Protein AF-A0A645EK96-F1 (afdb_monomer)

Organism: NCBI:txid1076179

Foldseek 3Di:
DVVLVVLLVQLQDLPDAEEDEDLPCCCVPDPVNVVSLVVSCVNSVNSYHYDDNVDDDDLVNQLVDQEAEEEPVRVVVVVVDPRPNPVRHHHYHYDYDPPD

Mean predicted aligned error: 4.08 Å

Nearest PDB structures (foldseek):
  3dtv-assembly5_A  TM=3.647E-01  e=7.046E-01  Bordetella bronchiseptica
  3ixm-assembly1_A  TM=3.605E-01  e=9.831E-01  Bordetella bronchiseptica
  3qi7-assembly2_B  TM=4.888E-01  e=7.754E+00  Clostridioides difficile 630
  3nbm-assembly1_A  TM=4.227E-01  e=9.469E+00  Streptococcus pneumoniae TIGR4

Sequence (100 aa):
MHIFTFIYQTALKENVEIMVWDAVGIIQSGHKMKKLYQFIVKKSDGRVHLWDNNKKIEKEFIRTQDLLITGIDGWSRLVDTPLTWKDSLPSTLIIKDSSN

Solvent-accessible surface area (backbone atoms only — not comparable to full-atom values): 6163 Å² total; per-residue (Å²): 115,68,69,56,53,53,51,48,62,53,41,67,40,91,92,47,76,43,79,43,78,60,94,83,43,57,47,82,73,32,74,71,42,37,52,53,50,55,51,48,22,64,69,28,78,60,38,48,44,71,59,60,83,92,53,82,89,50,48,71,60,43,61,74,43,77,65,45,80,42,41,50,72,55,45,56,53,53,74,70,44,96,59,96,35,66,96,41,61,41,54,70,49,74,44,70,79,86,81,124

pLDDT: mean 89.94, std 7.92, range [41.5, 96.38]

Secondary structure (DSSP, 8-state):
-HHHHHHHHHHTSTT--EEE--TT-HHHH-HHHHHHHHHHHHHTTT-EEE--TTSPPPHHHHHT-SEEEEEHHHHHHHHHS--TTGGG--EEEEE-----

Radius of gyration: 13.71 Å; Cα contacts (8 Å, |Δi|>4): 97; chains: 1; bounding box: 29×33×34 Å

Structure (mmCIF, N/CA/C/O backbone):
data_AF-A0A645EK96-F1
#
_entry.id   AF-A0A645EK96-F1
#
loop_
_atom_site.group_PDB
_atom_site.id
_atom_site.type_symbol
_atom_site.label_atom_id
_atom_site.label_alt_id
_atom_site.label_comp_id
_atom_site.label_asym_id
_atom_site.label_entity_id
_atom_site.label_seq_id
_atom_site.pdbx_PDB_ins_code
_atom_site.Cartn_x
_atom_site.Cartn_y
_atom_site.Cartn_z
_atom_site.occupancy
_atom_site.B_iso_or_equiv
_atom_site.auth_seq_id
_atom_site.auth_comp_id
_atom_site.auth_asym_id
_atom_site.auth_atom_id
_atom_site.pdbx_PDB_model_num
ATOM 1 N N . MET A 1 1 ? -2.730 12.302 -6.528 1.00 59.25 1 MET A N 1
ATOM 2 C CA . MET A 1 1 ? -3.720 12.740 -5.511 1.00 59.25 1 MET A CA 1
ATOM 3 C C . MET A 1 1 ? -4.944 11.820 -5.476 1.00 59.25 1 MET A C 1
ATOM 5 O O . MET A 1 1 ? -5.384 11.475 -4.391 1.00 59.25 1 MET A O 1
ATOM 9 N N . HIS A 1 2 ? -5.434 11.348 -6.627 1.00 73.12 2 HIS A N 1
ATOM 10 C CA . HIS A 1 2 ? -6.640 10.514 -6.736 1.00 73.12 2 HIS A CA 1
ATOM 11 C C . HIS A 1 2 ? -6.573 9.172 -5.992 1.00 73.12 2 HIS A C 1
ATOM 13 O O . HIS A 1 2 ? -7.529 8.823 -5.309 1.00 73.12 2 HIS A O 1
ATOM 19 N N . ILE A 1 3 ? -5.437 8.463 -6.011 1.00 80.88 3 ILE A N 1
ATOM 20 C CA . ILE A 1 3 ? -5.296 7.208 -5.248 1.00 80.88 3 ILE A CA 1
ATOM 21 C C . ILE A 1 3 ? -5.489 7.409 -3.735 1.00 80.88 3 ILE A C 1
ATOM 23 O O . ILE A 1 3 ? -6.062 6.555 -3.071 1.00 80.88 3 ILE A O 1
ATOM 27 N N . PHE A 1 4 ? -5.107 8.572 -3.190 1.00 81.19 4 PHE A N 1
ATOM 28 C CA . PHE A 1 4 ? -5.337 8.896 -1.778 1.00 81.19 4 PHE A CA 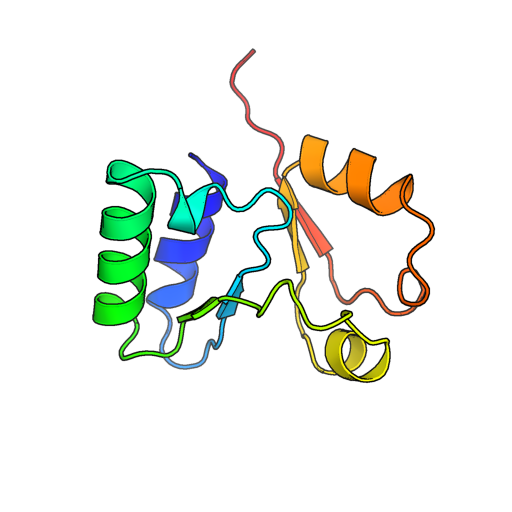1
ATOM 29 C C . PHE A 1 4 ? -6.814 9.121 -1.460 1.00 81.19 4 PHE A C 1
ATOM 31 O O . PHE A 1 4 ? -7.233 8.836 -0.342 1.00 81.19 4 PHE A O 1
ATOM 38 N N . THR A 1 5 ? -7.614 9.580 -2.425 1.00 84.50 5 THR A N 1
ATOM 39 C CA . THR A 1 5 ? -9.072 9.641 -2.267 1.00 84.50 5 THR A CA 1
ATOM 40 C C . THR A 1 5 ? -9.651 8.237 -2.127 1.00 84.50 5 THR A C 1
ATOM 42 O O . THR A 1 5 ? -10.461 8.013 -1.233 1.00 84.50 5 THR A O 1
ATOM 45 N N . PHE A 1 6 ? -9.198 7.279 -2.941 1.00 85.81 6 PHE A N 1
ATOM 46 C CA . PHE A 1 6 ? -9.605 5.877 -2.802 1.00 85.81 6 PHE A CA 1
ATOM 47 C C . PHE A 1 6 ? -9.157 5.292 -1.464 1.00 85.81 6 PHE A C 1
ATOM 49 O O . PHE A 1 6 ? -9.987 4.745 -0.749 1.00 85.81 6 PHE A O 1
ATOM 56 N N . ILE A 1 7 ? -7.891 5.487 -1.077 1.00 86.25 7 ILE A N 1
ATOM 57 C CA . ILE A 1 7 ? -7.383 5.051 0.234 1.00 86.25 7 ILE A CA 1
ATOM 58 C C . ILE A 1 7 ? -8.249 5.623 1.360 1.00 86.25 7 ILE A C 1
ATOM 60 O O . ILE A 1 7 ? -8.662 4.881 2.244 1.00 86.25 7 ILE A O 1
ATOM 64 N N . TYR A 1 8 ? -8.572 6.918 1.314 1.00 90.38 8 TYR A N 1
ATOM 65 C CA . TYR A 1 8 ? -9.407 7.556 2.327 1.00 90.38 8 TYR A CA 1
ATOM 66 C C . TYR A 1 8 ? -10.815 6.953 2.388 1.00 90.38 8 TYR A C 1
ATOM 68 O O . TYR A 1 8 ? -11.261 6.585 3.468 1.00 90.38 8 TYR A O 1
ATOM 76 N N . GLN A 1 9 ? -11.501 6.812 1.251 1.00 90.44 9 GLN A N 1
ATOM 77 C CA . GLN A 1 9 ? -12.854 6.242 1.210 1.00 90.44 9 GLN A CA 1
ATOM 78 C C . GLN A 1 9 ? -12.881 4.785 1.688 1.00 90.44 9 GLN A C 1
ATOM 80 O O . GLN A 1 9 ? -13.787 4.388 2.422 1.00 90.44 9 GLN A O 1
ATOM 85 N N . THR A 1 10 ? -11.868 4.001 1.316 1.00 89.88 10 THR A N 1
ATOM 86 C CA . THR A 1 10 ? -11.709 2.613 1.759 1.00 89.88 10 THR A CA 1
ATOM 87 C C . THR A 1 10 ? -11.425 2.537 3.261 1.00 89.88 10 THR A C 1
ATOM 89 O O . THR A 1 10 ? -12.020 1.714 3.952 1.00 89.88 10 THR A O 1
ATOM 92 N N . ALA A 1 11 ? -10.611 3.449 3.800 1.00 90.94 11 ALA A N 1
ATOM 93 C CA . ALA A 1 11 ? -10.271 3.503 5.224 1.00 90.94 11 ALA A CA 1
ATOM 94 C C . ALA A 1 11 ? -11.474 3.808 6.142 1.00 90.94 11 ALA A C 1
ATOM 96 O O . ALA A 1 11 ? -11.448 3.479 7.328 1.00 90.94 11 ALA A O 1
ATOM 97 N N . LEU A 1 12 ? -12.542 4.415 5.607 1.00 90.38 12 LEU A N 1
ATOM 98 C CA . LEU A 1 12 ? -13.780 4.685 6.351 1.00 90.38 12 LEU A CA 1
ATOM 99 C C . LEU A 1 12 ? -14.658 3.438 6.559 1.00 90.38 12 LEU A C 1
ATOM 101 O O . LEU A 1 12 ? -15.622 3.502 7.315 1.00 90.38 12 LEU A O 1
ATOM 105 N N . LYS A 1 13 ? -14.374 2.312 5.893 1.00 92.06 13 LYS A N 1
ATOM 106 C CA . LYS A 1 13 ? -15.124 1.055 6.069 1.00 92.06 13 LYS A CA 1
ATOM 107 C C . LYS A 1 13 ? -14.599 0.305 7.287 1.00 92.06 13 LYS A C 1
ATOM 109 O O . LYS A 1 13 ? -13.393 0.156 7.387 1.00 92.06 13 LYS A O 1
ATOM 114 N N . GLU A 1 14 ? -15.461 -0.172 8.185 1.00 81.69 14 GLU A N 1
ATOM 115 C CA . GLU A 1 14 ? -15.061 -0.700 9.510 1.00 81.69 14 GLU A CA 1
ATOM 116 C C . GLU A 1 14 ? -14.197 -1.974 9.463 1.00 81.69 14 GLU A C 1
ATOM 118 O O . GLU A 1 14 ? -13.310 -2.133 10.293 1.00 81.69 14 GLU A O 1
ATOM 123 N N . ASN A 1 15 ? -14.371 -2.831 8.453 1.00 88.62 15 ASN A N 1
ATOM 124 C CA . ASN A 1 15 ? -13.693 -4.134 8.353 1.00 88.62 15 ASN A CA 1
ATOM 125 C C . ASN A 1 15 ? -12.592 -4.156 7.288 1.00 88.62 15 ASN A C 1
ATOM 127 O O . ASN A 1 15 ? -12.455 -5.126 6.546 1.00 88.62 15 ASN A O 1
ATOM 131 N N . VAL A 1 16 ? -11.857 -3.054 7.156 1.00 92.81 16 VAL A N 1
ATOM 132 C CA . VAL A 1 16 ? -10.753 -2.953 6.200 1.00 92.81 16 VAL A CA 1
ATOM 133 C C . VAL A 1 16 ? -9.485 -2.530 6.921 1.00 92.81 16 VAL A C 1
ATOM 135 O O . VAL A 1 16 ? -9.486 -1.554 7.675 1.00 92.81 16 VAL A O 1
ATOM 138 N N . GLU A 1 17 ? -8.409 -3.255 6.647 1.00 95.38 17 GLU A N 1
ATOM 139 C CA . GLU A 1 17 ? -7.046 -2.912 7.029 1.00 95.38 17 GLU A CA 1
ATOM 140 C C . GLU A 1 17 ? -6.272 -2.563 5.755 1.00 95.38 17 GLU A C 1
ATOM 142 O O . GLU A 1 17 ? -6.424 -3.216 4.722 1.00 95.38 17 GLU A O 1
ATOM 147 N N . ILE A 1 18 ? -5.502 -1.475 5.788 1.00 95.50 18 ILE A N 1
ATOM 148 C CA . ILE A 1 18 ? -4.819 -0.957 4.600 1.00 95.50 18 ILE A CA 1
ATOM 149 C C . ILE A 1 18 ? -3.328 -0.885 4.874 1.00 95.50 18 ILE A C 1
ATOM 151 O O . ILE A 1 18 ? -2.888 -0.143 5.750 1.00 95.50 18 ILE A O 1
ATOM 155 N N . MET A 1 19 ? -2.543 -1.568 4.046 1.00 96.38 19 MET A N 1
ATOM 156 C CA . MET A 1 19 ? -1.104 -1.361 3.959 1.00 96.38 19 MET A CA 1
ATOM 157 C C . MET A 1 19 ? -0.778 -0.431 2.787 1.00 96.38 19 MET A C 1
ATOM 159 O O . MET A 1 19 ? -1.056 -0.744 1.631 1.00 96.38 19 MET A O 1
ATOM 163 N N . VAL A 1 20 ? -0.158 0.713 3.073 1.00 94.50 20 VAL A N 1
ATOM 164 C CA . VAL A 1 20 ? 0.348 1.639 2.055 1.00 94.50 20 VAL A CA 1
ATOM 165 C C . VAL A 1 20 ? 1.824 1.352 1.812 1.00 94.50 20 VAL A C 1
ATOM 167 O O . VAL A 1 20 ? 2.635 1.442 2.730 1.00 94.50 20 VAL A O 1
ATOM 170 N N . TRP A 1 21 ? 2.191 1.068 0.563 1.00 93.25 21 TRP A N 1
ATOM 171 C CA . TRP A 1 21 ? 3.589 0.979 0.146 1.00 93.25 21 TRP A CA 1
ATOM 172 C C . TRP A 1 21 ? 4.007 2.241 -0.614 1.00 93.25 21 TRP A C 1
ATOM 174 O O . TRP A 1 21 ? 3.515 2.522 -1.706 1.00 93.25 21 TRP A O 1
ATOM 184 N N . ASP A 1 22 ? 4.921 3.015 -0.026 1.00 91.12 22 ASP A N 1
ATOM 185 C CA . ASP A 1 22 ? 5.456 4.255 -0.596 1.00 91.12 22 ASP A CA 1
ATOM 186 C C . ASP A 1 22 ? 6.913 4.064 -1.024 1.00 91.12 22 ASP A C 1
ATOM 188 O O . ASP A 1 22 ? 7.843 4.479 -0.332 1.00 91.12 22 ASP A O 1
ATOM 192 N N . ALA A 1 23 ? 7.115 3.432 -2.181 1.00 84.38 23 ALA A N 1
ATOM 193 C CA . ALA A 1 23 ? 8.443 3.070 -2.681 1.00 84.38 23 ALA A CA 1
ATOM 194 C C . ALA A 1 23 ? 9.404 4.264 -2.882 1.00 84.38 23 ALA A C 1
ATOM 196 O O . ALA A 1 23 ? 10.615 4.070 -2.914 1.00 84.38 23 ALA A O 1
ATOM 197 N N . VAL A 1 24 ? 8.883 5.490 -3.025 1.00 85.56 24 VAL A N 1
ATOM 198 C CA . VAL A 1 24 ? 9.676 6.711 -3.288 1.00 85.56 24 VAL A CA 1
ATOM 199 C C . VAL A 1 24 ? 9.804 7.593 -2.032 1.00 85.56 24 VAL A C 1
ATOM 201 O O . VAL A 1 24 ? 10.545 8.572 -2.029 1.00 85.56 24 VAL A O 1
ATOM 204 N N . GLY A 1 25 ? 9.113 7.257 -0.939 1.00 88.19 25 GLY A N 1
ATOM 205 C CA . GLY A 1 25 ? 9.184 8.002 0.323 1.00 88.19 25 GLY A CA 1
ATOM 206 C C . GLY A 1 25 ? 8.500 9.375 0.283 1.00 88.19 25 GLY A C 1
ATOM 207 O O . GLY A 1 25 ? 8.852 10.271 1.059 1.00 88.19 25 GLY A O 1
ATOM 208 N N . ILE A 1 26 ? 7.531 9.581 -0.614 1.00 88.88 26 ILE A N 1
ATOM 209 C CA . ILE A 1 26 ? 6.809 10.855 -0.783 1.00 88.88 26 ILE A CA 1
ATOM 210 C C . ILE A 1 26 ? 6.005 11.222 0.478 1.00 88.88 26 ILE A C 1
ATOM 212 O O . ILE A 1 26 ? 5.892 12.399 0.834 1.00 88.88 26 ILE A O 1
ATOM 216 N N . ILE A 1 27 ? 5.454 10.227 1.176 1.00 89.94 27 ILE A N 1
ATOM 217 C CA . ILE A 1 27 ? 4.634 10.413 2.378 1.00 89.94 27 ILE A CA 1
ATOM 218 C C . ILE A 1 27 ? 5.470 10.990 3.516 1.00 89.94 27 ILE A C 1
ATOM 220 O O . ILE A 1 27 ? 5.016 11.900 4.212 1.00 89.94 27 ILE A O 1
ATOM 224 N N . GLN A 1 28 ? 6.686 10.477 3.704 1.00 85.81 28 GLN A N 1
ATOM 225 C CA . GLN A 1 28 ? 7.554 10.902 4.802 1.00 85.81 28 GLN A CA 1
ATOM 226 C C . GLN A 1 28 ? 8.335 12.181 4.479 1.00 85.81 28 GLN A C 1
ATOM 228 O O . GLN A 1 28 ? 8.566 12.987 5.381 1.00 85.81 28 GLN A O 1
ATOM 233 N N . SER A 1 29 ? 8.697 12.395 3.210 1.00 87.00 29 SER A N 1
ATOM 234 C CA . SER A 1 29 ? 9.476 13.563 2.771 1.00 87.00 29 SER A CA 1
ATOM 235 C C . SER A 1 29 ? 8.643 14.844 2.628 1.00 87.00 29 SER A C 1
ATOM 237 O O . SER A 1 29 ? 9.144 15.938 2.884 1.00 87.00 29 SER A O 1
ATOM 239 N N . GLY A 1 30 ? 7.361 14.746 2.257 1.00 88.38 30 GLY A N 1
ATOM 240 C CA . GLY A 1 30 ? 6.502 15.910 2.027 1.00 88.38 30 GLY A CA 1
ATOM 241 C C . GLY A 1 30 ? 5.651 16.297 3.239 1.00 88.38 30 GLY A C 1
ATOM 242 O O . GLY A 1 30 ? 4.773 15.542 3.645 1.00 88.38 30 GLY A O 1
ATOM 243 N N . HIS A 1 31 ? 5.785 17.526 3.757 1.00 89.50 31 HIS A N 1
ATOM 244 C CA . HIS A 1 31 ? 4.984 18.005 4.902 1.00 89.50 31 HIS A CA 1
ATOM 245 C C . HIS A 1 31 ? 3.460 17.914 4.670 1.00 89.50 31 HIS A C 1
ATOM 247 O O . HIS A 1 31 ? 2.715 17.486 5.555 1.00 89.50 31 HIS A O 1
ATOM 253 N N . LYS A 1 32 ? 2.985 18.265 3.464 1.00 91.19 32 LYS A N 1
ATOM 254 C CA . LYS A 1 32 ? 1.566 18.132 3.081 1.00 91.19 32 LYS A CA 1
ATOM 255 C C . LYS A 1 32 ? 1.114 16.667 3.093 1.00 91.19 32 LYS A C 1
ATOM 257 O O . LYS A 1 32 ? 0.037 16.364 3.600 1.00 91.19 32 LYS A O 1
ATOM 262 N N . MET A 1 33 ? 1.947 15.773 2.565 1.00 90.19 33 MET A N 1
ATOM 263 C CA . MET A 1 33 ? 1.635 14.347 2.459 1.00 90.19 33 MET A CA 1
ATOM 264 C C . MET A 1 33 ? 1.654 13.654 3.815 1.00 90.19 33 MET A C 1
ATOM 266 O O . MET A 1 33 ? 0.729 12.907 4.125 1.00 90.19 33 MET A O 1
ATOM 270 N N . LYS A 1 34 ? 2.624 13.989 4.668 1.00 93.12 34 LYS A N 1
ATOM 271 C CA . LYS A 1 34 ? 2.692 13.513 6.049 1.00 93.12 34 LYS A CA 1
ATOM 272 C C . LYS A 1 34 ? 1.432 13.877 6.835 1.00 93.12 34 LYS A C 1
ATOM 274 O O . LYS A 1 34 ? 0.851 13.010 7.480 1.00 93.12 34 LYS A O 1
ATOM 279 N N . LYS A 1 35 ? 0.966 15.131 6.734 1.00 93.56 35 LYS A N 1
ATOM 280 C CA . LYS A 1 35 ? -0.283 15.575 7.381 1.00 93.56 35 LYS A CA 1
ATOM 281 C C . LYS A 1 35 ? -1.513 14.841 6.848 1.00 93.56 35 LYS A C 1
ATOM 283 O O . LYS A 1 35 ? -2.354 14.428 7.642 1.00 93.56 35 LYS A O 1
ATOM 288 N N . LEU A 1 36 ? -1.613 14.666 5.527 1.00 92.44 36 LEU A N 1
ATOM 289 C CA . LEU A 1 36 ? -2.719 13.929 4.912 1.00 92.44 36 LEU A CA 1
ATOM 290 C C . LEU A 1 36 ? -2.749 12.471 5.385 1.00 92.44 36 LEU A C 1
ATOM 292 O O . LEU A 1 36 ? -3.796 11.986 5.801 1.00 92.44 36 LEU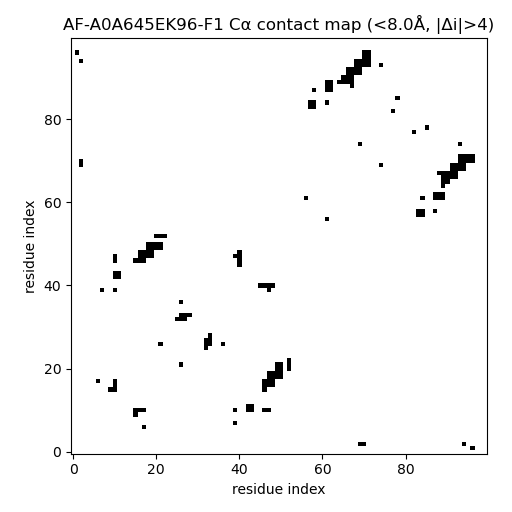 A O 1
ATOM 296 N N . TYR A 1 37 ? -1.600 11.795 5.380 1.00 93.12 37 TYR A N 1
ATOM 297 C CA . TYR A 1 37 ? -1.486 10.423 5.863 1.00 93.12 37 TYR A CA 1
ATOM 298 C C . TYR A 1 37 ? -1.876 10.311 7.344 1.00 93.12 37 TYR A C 1
ATOM 300 O O . TYR A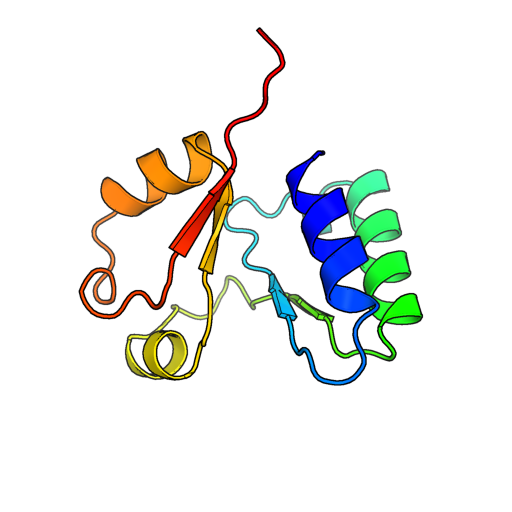 1 37 ? -2.737 9.509 7.689 1.00 93.12 37 TYR A O 1
ATOM 308 N N . GLN A 1 38 ? -1.335 11.173 8.213 1.00 94.06 38 GLN A N 1
ATOM 309 C CA . GLN A 1 38 ? -1.685 11.195 9.641 1.00 94.06 38 GLN A CA 1
ATOM 310 C C . GLN A 1 38 ? -3.183 11.430 9.882 1.00 94.06 38 GLN A C 1
ATOM 312 O O . GLN A 1 38 ? -3.768 10.832 10.786 1.00 94.06 38 GLN A O 1
ATOM 317 N N . PHE A 1 39 ? -3.816 12.280 9.069 1.00 94.19 39 PHE A N 1
ATOM 318 C CA . PHE A 1 39 ? -5.260 12.491 9.121 1.00 94.19 39 PHE A CA 1
ATOM 319 C C . PHE A 1 39 ? -6.040 11.217 8.770 1.00 94.19 39 PHE A C 1
ATOM 321 O O . PHE A 1 39 ? -6.975 10.869 9.490 1.00 94.19 39 PHE A O 1
ATOM 328 N N . ILE A 1 40 ? -5.641 10.508 7.709 1.00 93.94 40 ILE A N 1
ATOM 329 C CA . ILE A 1 40 ? -6.269 9.246 7.295 1.00 93.94 40 ILE A CA 1
ATOM 330 C C . ILE A 1 40 ? -6.121 8.190 8.397 1.00 93.94 40 ILE A C 1
ATOM 332 O O . ILE A 1 40 ? -7.123 7.611 8.807 1.00 93.94 40 ILE A O 1
ATOM 336 N N . VAL A 1 41 ? -4.913 8.015 8.947 1.00 94.69 41 VAL A N 1
ATOM 337 C CA . VAL A 1 41 ? -4.653 7.076 10.054 1.00 94.69 41 VAL A CA 1
ATOM 338 C C . VAL A 1 41 ? -5.574 7.365 11.239 1.00 94.69 41 VAL A C 1
ATOM 340 O O . VAL A 1 41 ? -6.250 6.458 11.725 1.00 94.69 41 VAL A O 1
ATOM 343 N N . LYS A 1 42 ? -5.677 8.638 11.650 1.00 94.38 42 LYS A N 1
ATOM 344 C CA . LYS A 1 42 ? -6.561 9.059 12.746 1.00 94.38 42 LYS A CA 1
ATOM 345 C C . LYS A 1 42 ? -8.037 8.777 12.454 1.00 94.38 42 LYS A C 1
ATOM 347 O O . LYS A 1 42 ? -8.771 8.443 13.370 1.00 94.38 42 LYS A O 1
ATOM 352 N N . LYS A 1 43 ? -8.489 8.947 11.208 1.00 94.06 43 LYS A N 1
ATOM 353 C CA . LYS A 1 43 ? -9.885 8.690 10.810 1.00 94.06 43 LYS A CA 1
ATOM 354 C C . LYS A 1 43 ? -10.220 7.209 10.665 1.00 94.06 43 LYS A C 1
ATOM 356 O O . LYS A 1 43 ? -11.391 6.864 10.713 1.00 94.06 43 LYS A O 1
ATOM 361 N N . SER A 1 44 ? -9.207 6.373 10.477 1.00 93.56 44 SER A N 1
ATOM 362 C CA . SER A 1 44 ? -9.332 4.919 10.370 1.00 93.56 44 SER A CA 1
ATOM 363 C C . SER A 1 44 ? -9.147 4.182 11.698 1.00 93.56 44 SER A C 1
ATOM 365 O O . SER A 1 44 ? -9.050 2.960 11.693 1.00 93.56 44 SER A O 1
ATOM 367 N N . ASP A 1 45 ? -9.013 4.905 12.814 1.00 92.94 45 ASP A N 1
ATOM 368 C CA . ASP A 1 45 ? -8.663 4.342 14.124 1.00 92.94 45 ASP A CA 1
ATOM 369 C C . ASP A 1 45 ? -7.412 3.446 14.080 1.00 92.94 45 ASP A C 1
ATOM 371 O O . ASP A 1 45 ? -7.332 2.402 14.717 1.00 92.94 45 ASP A O 1
ATOM 375 N N . GLY A 1 46 ? -6.410 3.862 13.296 1.00 92.44 46 GLY A N 1
ATOM 376 C CA . GLY A 1 46 ? -5.122 3.174 13.207 1.00 92.44 46 GLY A CA 1
ATOM 377 C C . GLY A 1 46 ? -5.052 1.991 12.236 1.00 92.44 46 GLY A C 1
ATOM 378 O O . GLY A 1 46 ? -3.972 1.428 12.112 1.00 92.44 46 GLY A O 1
ATOM 379 N N . ARG A 1 47 ? -6.129 1.658 11.508 1.00 94.88 47 ARG A N 1
ATOM 380 C CA . ARG A 1 47 ? -6.180 0.536 10.537 1.00 94.88 47 ARG A CA 1
ATOM 381 C C . ARG A 1 47 ? -5.430 0.784 9.221 1.00 94.88 47 ARG A C 1
ATOM 383 O O . ARG A 1 47 ? -5.435 -0.054 8.322 1.00 94.88 47 ARG A O 1
ATOM 390 N N . VAL A 1 48 ? -4.834 1.964 9.067 1.00 95.31 48 VAL A N 1
ATOM 391 C CA . VAL A 1 48 ? -3.998 2.321 7.918 1.00 95.31 48 VAL A CA 1
ATOM 392 C C . VAL A 1 48 ? -2.543 2.338 8.362 1.00 95.31 48 VAL A C 1
ATOM 394 O O . VAL A 1 48 ? -2.152 3.111 9.239 1.00 95.31 48 VAL A O 1
ATOM 397 N N . HIS A 1 49 ? -1.739 1.507 7.713 1.00 95.31 49 HIS A N 1
ATOM 398 C CA . HIS A 1 49 ? -0.336 1.282 8.020 1.00 95.31 49 HIS A CA 1
ATOM 399 C C . HIS A 1 49 ? 0.544 1.720 6.850 1.00 95.31 49 HIS A C 1
ATOM 401 O O . HIS A 1 49 ? 0.124 1.723 5.692 1.00 95.31 49 HIS A O 1
ATOM 407 N N . LEU A 1 50 ? 1.787 2.086 7.156 1.00 94.75 50 LEU A N 1
ATOM 408 C CA . LEU A 1 50 ? 2.805 2.412 6.167 1.00 94.75 50 LEU A CA 1
ATOM 409 C C . LEU A 1 50 ? 3.855 1.311 6.202 1.00 94.75 50 LEU A C 1
ATOM 411 O O . LEU A 1 50 ? 4.405 1.025 7.267 1.00 94.75 50 LEU A O 1
ATOM 415 N N . TRP A 1 51 ? 4.131 0.717 5.045 1.00 95.62 51 TRP A N 1
ATOM 416 C CA . TRP A 1 51 ? 5.157 -0.304 4.920 1.00 95.62 51 TRP A CA 1
ATOM 417 C C . TRP A 1 51 ? 6.533 0.271 5.273 1.00 95.62 51 TRP A C 1
ATOM 41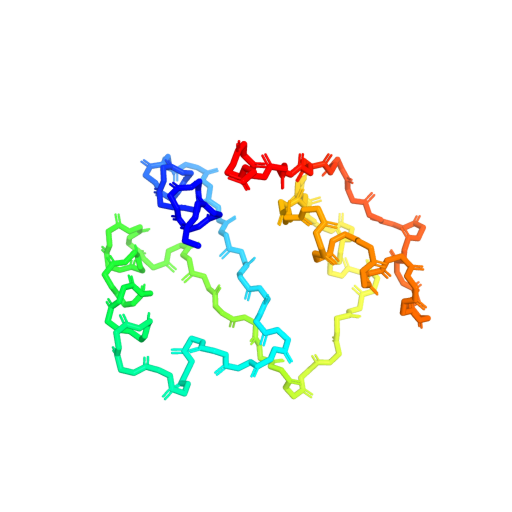9 O O . TRP A 1 51 ? 6.885 1.384 4.873 1.00 95.62 51 TRP A O 1
ATOM 429 N N . ASP A 1 52 ? 7.326 -0.501 6.012 1.00 93.12 52 ASP A N 1
ATOM 430 C CA . ASP A 1 52 ? 8.719 -0.166 6.293 1.00 93.12 52 ASP A CA 1
ATOM 431 C C . ASP A 1 52 ? 9.568 -0.452 5.053 1.00 93.12 52 ASP A C 1
ATOM 433 O O . ASP A 1 52 ? 9.849 -1.604 4.732 1.00 93.12 52 ASP A O 1
ATOM 437 N N . ASN A 1 53 ? 10.006 0.600 4.362 1.00 89.62 53 ASN A N 1
ATOM 438 C CA . ASN A 1 53 ? 10.811 0.480 3.145 1.00 89.62 53 ASN A CA 1
ATOM 439 C C . ASN A 1 53 ? 12.178 -0.200 3.356 1.00 89.62 53 ASN A C 1
ATOM 441 O O . ASN A 1 53 ? 12.809 -0.582 2.372 1.00 89.62 53 ASN A O 1
ATOM 445 N N . ASN A 1 54 ? 12.633 -0.390 4.601 1.00 90.31 54 ASN A N 1
ATOM 446 C CA . ASN A 1 54 ? 13.829 -1.189 4.889 1.00 90.31 54 ASN A CA 1
ATOM 447 C C . ASN A 1 54 ? 13.553 -2.702 4.851 1.00 90.31 54 ASN A C 1
ATOM 449 O O . ASN A 1 54 ? 14.491 -3.501 4.829 1.00 90.31 54 ASN A O 1
ATOM 453 N N . LYS A 1 55 ? 12.278 -3.111 4.834 1.00 91.94 55 LYS A N 1
ATOM 454 C CA . LYS A 1 55 ? 11.853 -4.506 4.717 1.00 91.94 55 LYS A CA 1
ATOM 455 C C . LYS A 1 55 ? 11.463 -4.820 3.282 1.00 91.94 55 LYS A C 1
ATOM 457 O O . LYS A 1 55 ? 10.676 -4.108 2.655 1.00 91.94 55 LYS A O 1
ATOM 462 N N . LYS A 1 56 ? 11.981 -5.936 2.772 1.00 90.88 56 LYS A N 1
ATOM 463 C CA . LYS A 1 56 ? 11.525 -6.488 1.497 1.00 90.88 56 LYS A CA 1
ATOM 464 C C . LYS A 1 56 ? 10.099 -7.000 1.658 1.00 90.88 56 LYS A C 1
ATOM 466 O O . LYS A 1 56 ? 9.773 -7.630 2.657 1.00 90.88 56 LYS A O 1
ATOM 471 N N . ILE A 1 57 ? 9.271 -6.736 0.657 1.00 93.38 57 ILE A N 1
ATOM 472 C CA . ILE A 1 57 ? 7.946 -7.341 0.555 1.00 93.38 57 ILE A CA 1
ATOM 473 C C . ILE A 1 57 ? 8.142 -8.785 0.096 1.00 93.38 57 ILE A C 1
ATOM 475 O O . ILE A 1 57 ? 8.713 -9.022 -0.970 1.00 93.38 57 ILE A O 1
ATOM 479 N N . GLU A 1 58 ? 7.699 -9.733 0.914 1.00 93.94 58 GLU A N 1
ATOM 480 C CA . GLU A 1 58 ? 7.806 -11.166 0.643 1.00 93.94 58 GLU A CA 1
ATOM 481 C C . GLU A 1 58 ? 6.515 -11.718 0.030 1.00 93.94 58 GLU A C 1
ATOM 483 O O . GLU A 1 58 ? 5.433 -11.135 0.142 1.00 93.94 58 GLU A O 1
ATOM 488 N N . LYS A 1 59 ? 6.632 -12.870 -0.635 1.00 95.50 59 LYS A N 1
ATOM 489 C CA . LYS A 1 59 ? 5.514 -13.524 -1.325 1.00 95.50 59 LYS A CA 1
ATOM 490 C C . LYS A 1 59 ? 4.414 -13.935 -0.350 1.00 95.50 59 LYS A C 1
ATOM 492 O O . LYS A 1 59 ? 3.233 -13.861 -0.674 1.00 95.50 59 LYS A O 1
ATOM 497 N N . GLU A 1 60 ? 4.818 -14.347 0.841 1.00 95.12 60 GLU A N 1
ATOM 498 C CA . GLU A 1 60 ? 3.980 -14.771 1.951 1.00 95.12 60 GLU A CA 1
ATOM 499 C C . GLU A 1 60 ? 3.071 -13.627 2.391 1.00 95.12 60 GLU A C 1
ATOM 501 O O . GLU A 1 60 ? 1.871 -13.834 2.520 1.00 95.12 60 GLU A O 1
ATOM 506 N N . PHE A 1 61 ? 3.613 -12.411 2.515 1.00 95.25 61 PHE A N 1
ATOM 507 C CA . PHE A 1 61 ? 2.826 -11.219 2.829 1.00 95.25 61 PHE A CA 1
ATOM 508 C C . PHE A 1 61 ? 1.838 -10.871 1.712 1.00 95.25 61 PHE A C 1
ATOM 510 O O . PHE A 1 61 ? 0.675 -10.593 1.976 1.00 95.25 61 PHE A O 1
ATOM 517 N N . ILE A 1 62 ? 2.276 -10.906 0.450 1.00 95.81 62 ILE A N 1
ATOM 518 C CA . ILE A 1 62 ? 1.396 -10.586 -0.683 1.00 95.81 62 ILE A CA 1
ATOM 519 C C . ILE A 1 62 ? 0.205 -11.554 -0.758 1.00 95.81 62 ILE A C 1
ATOM 521 O O . ILE A 1 62 ? -0.910 -11.126 -1.040 1.00 95.81 62 ILE A O 1
ATOM 525 N N . ARG A 1 63 ? 0.414 -12.836 -0.434 1.00 95.50 63 ARG A N 1
ATOM 526 C CA . ARG A 1 63 ? -0.645 -13.858 -0.400 1.00 95.50 63 ARG A CA 1
ATOM 527 C C . ARG A 1 63 ? -1.686 -13.655 0.698 1.00 95.50 63 ARG A C 1
ATOM 529 O O . ARG A 1 63 ? -2.750 -14.256 0.599 1.00 95.50 63 ARG A O 1
ATOM 536 N N . THR A 1 64 ? -1.396 -12.863 1.732 1.00 95.56 64 THR A N 1
ATOM 537 C CA . THR A 1 64 ? -2.390 -12.528 2.763 1.00 95.56 64 THR A CA 1
ATOM 538 C C . THR A 1 64 ? -3.242 -11.318 2.395 1.00 95.56 64 THR A C 1
ATOM 540 O O . THR A 1 64 ? -4.162 -10.996 3.138 1.00 95.56 64 THR A O 1
ATOM 543 N N . GLN A 1 65 ? -2.942 -10.630 1.289 1.00 95.94 65 GLN A N 1
ATOM 544 C CA . GLN A 1 65 ? -3.698 -9.459 0.860 1.00 95.94 65 GLN A CA 1
ATOM 545 C C . GLN A 1 65 ? -4.892 -9.878 -0.001 1.00 95.94 65 GLN A C 1
ATOM 547 O O . GLN A 1 65 ? -4.748 -10.700 -0.901 1.00 95.94 65 GLN A O 1
ATOM 552 N N . ASP A 1 66 ? -6.050 -9.253 0.207 1.00 95.62 66 ASP A N 1
ATOM 553 C CA . ASP A 1 66 ? -7.244 -9.506 -0.613 1.00 95.62 66 ASP A CA 1
ATOM 554 C C . ASP A 1 66 ? -7.259 -8.691 -1.919 1.00 95.62 66 ASP A C 1
ATOM 556 O O . ASP A 1 66 ? -7.839 -9.107 -2.927 1.00 95.62 66 ASP A O 1
ATOM 560 N N . LEU A 1 67 ? -6.635 -7.505 -1.905 1.00 94.38 67 LEU A N 1
ATOM 561 C CA . LEU A 1 67 ? -6.708 -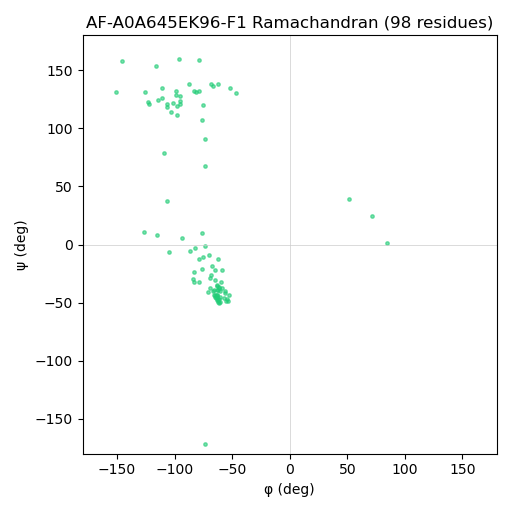6.522 -2.986 1.00 94.38 67 LEU A CA 1
ATOM 562 C C . LEU A 1 67 ? -5.441 -5.658 -3.063 1.00 94.38 67 LEU A C 1
ATOM 564 O O . LEU A 1 67 ? -5.026 -5.054 -2.077 1.00 94.38 67 LEU A O 1
ATOM 568 N N . LEU A 1 68 ? -4.886 -5.515 -4.269 1.00 93.81 68 LEU A N 1
ATOM 569 C CA . LEU A 1 68 ? -3.887 -4.498 -4.602 1.00 93.81 68 LEU A CA 1
ATOM 570 C C . LEU A 1 68 ? -4.574 -3.316 -5.294 1.00 93.81 68 LEU A C 1
ATOM 572 O O . LEU A 1 68 ? -5.263 -3.498 -6.295 1.00 93.81 68 LEU A O 1
ATOM 576 N N . ILE A 1 69 ? -4.339 -2.095 -4.810 1.00 92.81 69 ILE A N 1
ATOM 577 C CA . ILE A 1 69 ? -4.793 -0.858 -5.460 1.00 92.81 69 ILE A CA 1
ATOM 578 C C . ILE A 1 69 ? -3.568 -0.070 -5.915 1.00 92.81 69 ILE A C 1
ATOM 580 O O . ILE A 1 69 ? -2.699 0.256 -5.109 1.00 92.81 69 ILE A O 1
ATOM 584 N N . THR A 1 70 ? -3.502 0.269 -7.201 1.00 92.12 70 THR A N 1
ATOM 585 C CA . THR A 1 70 ? -2.390 1.049 -7.755 1.00 92.12 70 THR A CA 1
ATOM 586 C C . THR A 1 70 ? -2.850 1.979 -8.874 1.00 92.12 70 THR A C 1
ATOM 588 O O . THR A 1 70 ? -3.897 1.779 -9.487 1.00 92.12 70 THR A O 1
ATOM 591 N N . GLY A 1 71 ? -2.068 3.025 -9.135 1.00 91.19 71 GLY A N 1
ATOM 592 C CA . GLY A 1 71 ? -2.247 3.864 -10.318 1.00 91.19 71 GLY A CA 1
ATOM 593 C C . GLY A 1 71 ? -1.657 3.196 -11.561 1.00 91.19 71 GLY A C 1
ATOM 594 O O . GLY A 1 71 ? -0.767 2.357 -11.435 1.00 91.19 71 GLY A O 1
ATOM 595 N N . ILE A 1 72 ? -2.089 3.596 -12.758 1.00 91.50 72 ILE A N 1
ATOM 596 C CA . ILE A 1 72 ? -1.577 3.024 -14.018 1.00 91.50 72 ILE A CA 1
ATOM 597 C C . ILE A 1 72 ? -0.045 3.129 -14.152 1.00 91.50 72 ILE A C 1
ATOM 599 O O . ILE A 1 72 ? 0.607 2.157 -14.527 1.00 91.50 72 ILE A O 1
ATOM 603 N N . ASP A 1 73 ? 0.549 4.254 -13.744 1.00 89.00 73 ASP A N 1
ATOM 604 C CA . ASP A 1 73 ? 2.007 4.439 -13.787 1.00 89.00 73 ASP A CA 1
ATOM 605 C C . ASP A 1 73 ? 2.726 3.553 -12.761 1.00 89.00 73 ASP A C 1
ATOM 607 O O . ASP A 1 73 ? 3.803 3.015 -13.019 1.00 89.00 73 ASP A O 1
ATOM 611 N N . GLY A 1 74 ? 2.115 3.383 -11.584 1.00 89.31 74 GLY A N 1
ATOM 612 C CA . GLY A 1 74 ? 2.611 2.485 -10.544 1.00 89.31 74 GLY A CA 1
ATOM 613 C C . GLY A 1 74 ? 2.547 1.027 -10.988 1.00 89.31 74 GLY A C 1
ATOM 614 O O . GLY A 1 74 ? 3.488 0.276 -10.745 1.00 89.31 74 GLY A O 1
ATOM 615 N N . TRP A 1 75 ? 1.477 0.646 -11.690 1.00 92.56 75 TRP A N 1
ATOM 616 C CA . TRP A 1 75 ? 1.336 -0.673 -12.294 1.00 92.56 75 TRP A CA 1
ATOM 617 C C . TRP A 1 75 ? 2.429 -0.946 -13.325 1.00 92.56 75 TRP A C 1
ATOM 619 O O . TRP A 1 75 ? 3.106 -1.962 -13.201 1.00 92.56 75 TRP A O 1
ATOM 629 N N . SER A 1 76 ? 2.663 -0.026 -14.274 1.00 92.06 76 SER A N 1
ATOM 630 C CA . SER A 1 76 ? 3.731 -0.172 -15.279 1.00 92.06 76 SER A CA 1
ATOM 631 C C . SER A 1 76 ? 5.088 -0.422 -14.615 1.00 92.06 76 SER A C 1
ATOM 633 O O . SER A 1 76 ? 5.776 -1.388 -14.923 1.00 92.06 76 SER A O 1
ATOM 635 N N . ARG A 1 77 ? 5.443 0.387 -13.611 1.00 90.38 77 ARG A N 1
ATOM 636 C CA . ARG A 1 77 ? 6.708 0.216 -12.878 1.00 90.38 77 ARG A CA 1
ATOM 637 C C . ARG A 1 77 ? 6.778 -1.113 -12.124 1.00 90.38 77 ARG A C 1
ATOM 639 O O . ARG A 1 77 ? 7.839 -1.734 -12.077 1.00 90.38 77 ARG A O 1
ATOM 646 N N . LEU A 1 78 ? 5.669 -1.546 -11.524 1.00 90.56 78 LEU A N 1
ATOM 647 C CA . LEU A 1 78 ? 5.591 -2.810 -10.791 1.00 90.56 78 LEU A CA 1
ATOM 648 C C . LEU A 1 78 ? 5.823 -4.002 -11.726 1.00 90.56 78 LEU A C 1
ATOM 650 O O . LEU A 1 78 ? 6.617 -4.883 -11.392 1.00 90.56 78 LEU A O 1
ATOM 654 N N . VAL A 1 79 ? 5.181 -4.018 -12.899 1.00 90.50 79 VAL A N 1
ATOM 655 C CA . VAL A 1 79 ? 5.350 -5.110 -13.872 1.00 90.50 79 VAL A CA 1
ATOM 656 C C . VAL A 1 79 ? 6.742 -5.132 -14.499 1.00 90.50 79 VAL A C 1
ATOM 658 O O . VAL A 1 79 ? 7.221 -6.217 -14.823 1.00 90.50 79 VAL A O 1
ATOM 661 N N . ASP A 1 80 ? 7.436 -3.995 -14.564 1.00 90.81 80 ASP A N 1
ATOM 662 C CA . ASP A 1 80 ? 8.810 -3.915 -15.079 1.00 90.81 80 ASP A CA 1
ATOM 663 C C . ASP A 1 80 ? 9.871 -4.277 -14.021 1.00 90.81 80 ASP A C 1
ATOM 665 O O . ASP A 1 80 ? 10.967 -4.730 -14.346 1.00 90.81 80 ASP A O 1
ATOM 669 N N . THR A 1 81 ? 9.556 -4.144 -12.729 1.00 88.50 81 THR A N 1
ATOM 670 C CA . THR A 1 81 ? 10.499 -4.434 -11.632 1.00 88.50 81 THR A CA 1
ATOM 671 C C . THR A 1 81 ? 10.598 -5.941 -11.387 1.00 88.50 81 THR A C 1
ATOM 673 O O . THR A 1 81 ? 9.556 -6.563 -11.245 1.00 88.50 81 THR A O 1
ATOM 676 N N . PRO A 1 82 ? 11.773 -6.585 -11.265 1.00 89.12 82 PRO A N 1
ATOM 677 C CA . PRO A 1 82 ? 11.894 -8.036 -11.047 1.00 89.12 82 PRO A CA 1
ATOM 678 C C . PRO A 1 82 ? 11.518 -8.461 -9.609 1.00 89.12 82 PRO A C 1
ATOM 680 O O . PRO A 1 82 ? 12.358 -8.876 -8.814 1.00 89.12 82 PRO A O 1
ATOM 683 N N . LEU A 1 83 ? 10.237 -8.334 -9.259 1.00 88.75 83 LEU A N 1
ATOM 684 C CA . LEU A 1 83 ? 9.679 -8.711 -7.961 1.00 88.75 83 LEU A CA 1
ATOM 685 C C . LEU A 1 83 ? 9.39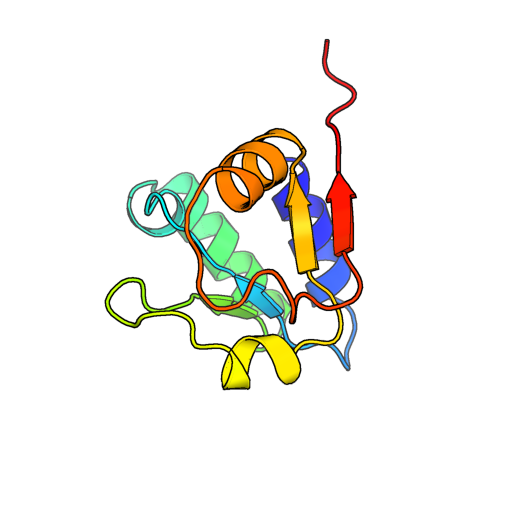9 -10.217 -7.914 1.00 88.75 83 LEU A C 1
ATOM 687 O O . LEU A 1 83 ? 8.744 -10.766 -8.798 1.00 88.75 83 LEU A O 1
ATOM 691 N N . THR A 1 84 ? 9.842 -10.877 -6.846 1.00 89.81 84 THR A N 1
ATOM 692 C CA . THR A 1 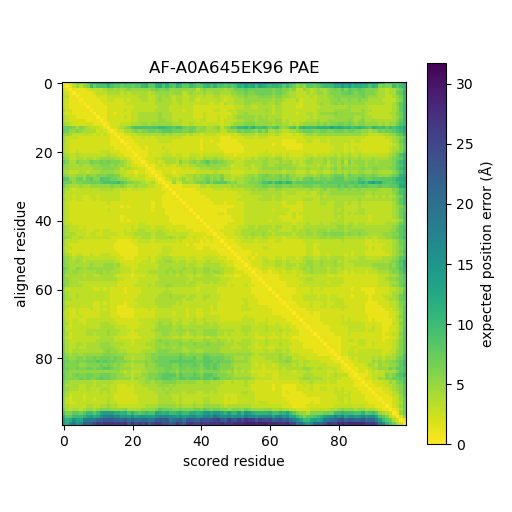84 ? 9.706 -12.332 -6.639 1.00 89.81 84 THR A CA 1
ATOM 693 C C . THR A 1 84 ? 8.268 -12.793 -6.371 1.00 89.81 84 THR A C 1
ATOM 695 O O . THR A 1 84 ? 7.993 -13.991 -6.338 1.00 89.81 84 THR A O 1
ATOM 698 N N . TRP A 1 85 ? 7.345 -11.852 -6.169 1.00 92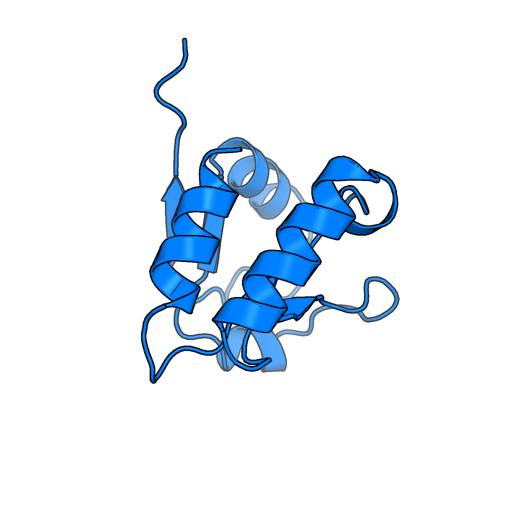.50 85 TRP A N 1
ATOM 699 C CA . TRP A 1 85 ? 5.963 -12.097 -5.757 1.00 92.50 85 TRP A CA 1
ATOM 700 C C . TRP A 1 85 ? 4.910 -11.694 -6.798 1.00 92.50 85 TRP A C 1
ATOM 702 O O . TRP A 1 85 ? 3.721 -11.764 -6.493 1.00 92.50 85 TRP A O 1
ATOM 712 N N . LYS A 1 86 ? 5.306 -11.317 -8.027 1.00 89.62 86 LYS A N 1
ATOM 713 C CA . LYS A 1 86 ? 4.359 -10.947 -9.104 1.00 89.62 86 LYS A CA 1
ATOM 714 C C . LYS A 1 86 ? 3.292 -12.008 -9.348 1.00 89.62 86 LYS A C 1
ATOM 716 O O . LYS A 1 86 ? 2.114 -11.687 -9.425 1.00 89.62 86 LYS A O 1
ATOM 721 N N . ASP A 1 87 ? 3.699 -13.273 -9.370 1.00 90.25 87 ASP A N 1
ATOM 722 C CA . ASP A 1 87 ? 2.802 -14.409 -9.620 1.00 90.25 87 ASP A CA 1
ATOM 723 C C . ASP A 1 87 ? 1.933 -14.765 -8.402 1.00 90.25 87 ASP A C 1
ATOM 725 O O . ASP A 1 87 ? 1.330 -15.833 -8.327 1.00 90.25 87 ASP A O 1
ATOM 729 N N . SER A 1 88 ? 1.931 -13.931 -7.365 1.00 94.75 88 SER A N 1
ATOM 730 C CA . SER A 1 88 ? 1.072 -14.083 -6.189 1.00 94.75 88 SER A CA 1
ATOM 731 C C . SER A 1 88 ? 0.260 -12.838 -5.890 1.00 94.75 88 SER A C 1
ATOM 733 O O . SER A 1 88 ? -0.364 -12.783 -4.837 1.00 94.75 88 SER A O 1
ATOM 735 N N . LEU A 1 89 ? 0.251 -11.874 -6.814 1.00 95.00 89 LEU A N 1
ATOM 736 C CA . LEU A 1 89 ? -0.600 -10.701 -6.720 1.00 95.00 89 LEU A CA 1
ATOM 737 C C . LEU A 1 89 ? -2.064 -11.107 -6.488 1.00 95.00 89 LEU A C 1
ATOM 739 O O . LEU A 1 89 ? -2.562 -12.006 -7.172 1.00 95.00 89 LEU A O 1
ATOM 743 N N . PRO A 1 90 ? -2.760 -10.442 -5.555 1.00 95.88 90 PRO A N 1
ATOM 744 C CA . PRO A 1 90 ? -4.180 -10.665 -5.355 1.00 95.88 90 PRO A CA 1
ATOM 745 C C . PRO A 1 90 ? -4.993 -10.037 -6.494 1.00 95.88 90 PRO A C 1
ATOM 747 O O . PRO A 1 90 ? -4.449 -9.516 -7.479 1.00 95.88 90 PRO A O 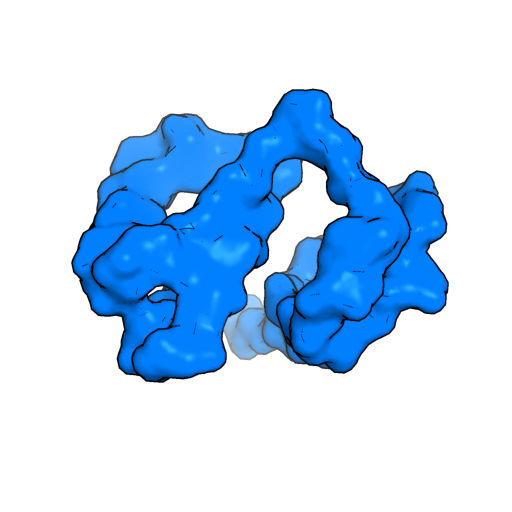1
ATOM 750 N N . SER A 1 91 ? -6.318 -10.019 -6.331 1.00 95.88 91 SER A N 1
ATOM 751 C CA . SER A 1 91 ? -7.180 -9.165 -7.153 1.00 95.88 91 SER A CA 1
ATOM 752 C C . SER A 1 91 ? -6.578 -7.762 -7.222 1.00 95.88 91 SER A C 1
ATOM 754 O O . SER A 1 91 ? -6.169 -7.208 -6.204 1.00 95.88 91 SER A O 1
ATOM 756 N N . THR A 1 92 ? -6.454 -7.203 -8.423 1.00 94.44 92 THR A N 1
ATOM 757 C CA . THR A 1 92 ? -5.741 -5.937 -8.628 1.00 94.44 92 THR A CA 1
ATOM 758 C C . THR A 1 92 ? -6.666 -4.908 -9.265 1.00 94.44 92 THR A C 1
ATOM 760 O O . THR A 1 92 ? -7.174 -5.110 -10.366 1.00 94.44 92 THR A O 1
ATOM 763 N N . LEU A 1 93 ? -6.862 -3.784 -8.577 1.00 92.56 93 LEU A N 1
ATOM 764 C CA . LEU A 1 93 ? -7.560 -2.605 -9.074 1.00 92.56 93 LEU A CA 1
ATOM 765 C C . LEU A 1 93 ? -6.537 -1.576 -9.568 1.00 92.56 93 LEU A C 1
ATOM 767 O O . LEU A 1 93 ? -5.808 -0.967 -8.780 1.00 92.56 93 LEU A O 1
ATOM 771 N N . ILE A 1 94 ? -6.513 -1.363 -10.883 1.00 92.44 94 ILE A N 1
ATOM 772 C CA . ILE A 1 94 ? -5.644 -0.381 -11.535 1.00 92.44 94 ILE A CA 1
ATOM 773 C C . ILE A 1 94 ? -6.470 0.859 -11.863 1.00 92.44 94 ILE A C 1
ATOM 775 O O . ILE A 1 94 ? -7.460 0.788 -12.590 1.00 92.44 94 ILE A O 1
ATOM 779 N N . ILE A 1 95 ? -6.051 2.007 -11.338 1.00 89.25 95 ILE A N 1
ATOM 780 C CA . ILE A 1 95 ? -6.748 3.281 -11.506 1.00 89.25 95 ILE A CA 1
ATOM 781 C C . ILE A 1 95 ? -5.956 4.146 -12.481 1.00 89.25 95 ILE A C 1
ATOM 783 O O . ILE A 1 95 ? -4.813 4.527 -12.221 1.00 89.25 95 ILE A O 1
ATOM 787 N N . LYS A 1 96 ? -6.577 4.481 -13.608 1.00 88.38 96 LYS A N 1
ATOM 788 C CA . LYS A 1 96 ? -6.061 5.481 -14.540 1.00 88.38 96 LYS A CA 1
ATOM 789 C C . LYS A 1 96 ? -6.722 6.820 -14.234 1.00 88.38 96 LYS A C 1
ATOM 791 O O . LYS A 1 96 ? -7.944 6.896 -14.145 1.00 88.38 96 LYS A O 1
ATOM 796 N N . ASP A 1 97 ? -5.913 7.856 -14.053 1.00 78.94 97 ASP A N 1
ATOM 797 C CA . ASP A 1 97 ? -6.416 9.221 -13.937 1.00 78.94 97 ASP A CA 1
ATOM 798 C C . ASP A 1 97 ? -7.031 9.651 -15.281 1.00 78.94 97 ASP A C 1
ATOM 800 O O . ASP A 1 97 ? -6.476 9.357 -16.340 1.00 78.94 97 ASP A O 1
ATOM 804 N N . SER A 1 98 ? -8.191 10.304 -15.250 1.00 71.25 98 SER A N 1
ATOM 805 C CA . SER A 1 98 ? -8.857 10.835 -16.449 1.00 71.25 98 SER A CA 1
ATOM 806 C C . SER A 1 98 ? -8.298 12.190 -16.890 1.00 71.25 98 SER A C 1
ATOM 808 O O . SER A 1 98 ? -8.747 12.738 -17.895 1.00 71.25 98 SER A O 1
ATOM 810 N N . SER A 1 99 ? -7.351 12.743 -16.132 1.00 60.56 99 SER A N 1
ATOM 811 C CA . SER A 1 99 ? -6.673 13.998 -16.445 1.00 60.56 99 SER A CA 1
ATOM 812 C C . SER A 1 99 ? -5.685 13.791 -17.604 1.00 60.56 99 SER A C 1
ATOM 814 O O . SER A 1 99 ? -4.538 13.409 -17.376 1.00 60.56 99 SER A O 1
ATOM 816 N N . ASN A 1 100 ? -6.162 13.993 -18.837 1.00 41.50 100 ASN A N 1
ATOM 817 C CA . ASN A 1 100 ? -5.321 14.347 -19.989 1.00 41.50 100 ASN A CA 1
ATOM 818 C C . ASN A 1 100 ? -4.810 15.782 -19.837 1.00 41.50 100 ASN A C 1
ATOM 820 O O . ASN A 1 100 ? -5.622 16.641 -19.418 1.00 41.50 100 ASN A O 1
#